Protein AF-A0A378NEY6-F1 (afdb_monomer)

pLDDT: mean 90.01, std 8.39, range [49.5, 96.0]

Structure (mmCIF, N/CA/C/O backbone):
data_AF-A0A378NEY6-F1
#
_entry.id   AF-A0A378NEY6-F1
#
loop_
_atom_site.group_PDB
_atom_site.id
_atom_site.type_symbol
_atom_site.label_atom_id
_atom_site.label_alt_id
_atom_site.label_comp_id
_atom_site.label_asym_id
_atom_site.label_entity_id
_atom_site.label_seq_id
_atom_site.pdbx_PDB_ins_code
_atom_site.Cartn_x
_atom_site.Cartn_y
_atom_site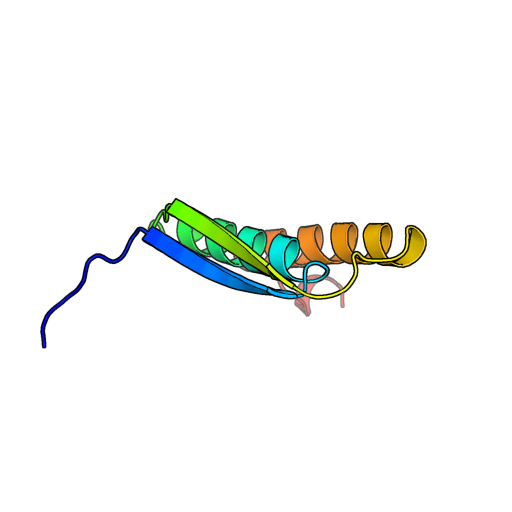.Cartn_z
_atom_site.occupancy
_atom_site.B_iso_or_equ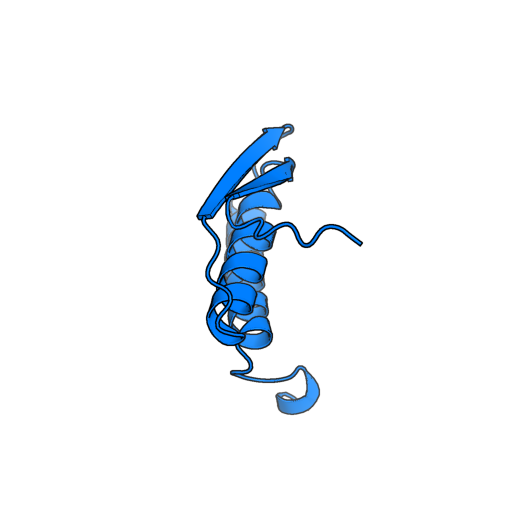iv
_atom_site.auth_seq_id
_atom_site.auth_comp_id
_atom_site.auth_asym_id
_atom_site.auth_atom_id
_atom_site.pdbx_PDB_model_num
ATOM 1 N N . MET A 1 1 ? -6.937 -9.173 27.315 1.00 49.50 1 MET A N 1
ATOM 2 C CA . MET A 1 1 ? -6.139 -8.763 26.140 1.00 49.50 1 MET A CA 1
ATOM 3 C C . MET A 1 1 ? -6.431 -7.291 25.896 1.00 49.50 1 MET A C 1
ATOM 5 O O . MET A 1 1 ? -7.600 -6.938 25.847 1.00 49.50 1 MET A O 1
ATOM 9 N N . GLN A 1 2 ? -5.418 -6.426 25.893 1.00 60.31 2 GLN A N 1
ATOM 10 C CA . GLN A 1 2 ? -5.616 -4.981 25.735 1.00 60.31 2 GLN A CA 1
ATOM 11 C C . GLN A 1 2 ? -5.935 -4.681 24.263 1.00 60.31 2 GLN A C 1
ATOM 13 O O . GLN A 1 2 ? -5.174 -5.074 23.380 1.00 60.31 2 GLN A O 1
ATOM 18 N N . THR A 1 3 ? -7.069 -4.036 23.989 1.00 58.62 3 THR A N 1
ATOM 19 C CA . THR A 1 3 ? -7.461 -3.675 22.621 1.00 58.62 3 THR A CA 1
ATOM 20 C C . THR A 1 3 ? -6.874 -2.312 22.281 1.00 58.62 3 THR A C 1
ATOM 22 O O . THR A 1 3 ? -7.317 -1.291 22.804 1.00 58.62 3 THR A O 1
ATOM 25 N N . TYR A 1 4 ? -5.873 -2.282 21.407 1.00 69.38 4 TYR A N 1
ATOM 26 C CA . TYR A 1 4 ? -5.303 -1.034 20.908 1.00 69.38 4 TYR A CA 1
ATOM 27 C C . TYR A 1 4 ? -6.085 -0.572 19.676 1.00 69.38 4 TYR A C 1
ATOM 29 O O . TYR A 1 4 ? -6.134 -1.272 18.668 1.00 69.38 4 TYR A O 1
ATOM 37 N N . ASN A 1 5 ? -6.684 0.621 19.733 1.00 76.56 5 ASN A N 1
ATOM 38 C CA . ASN A 1 5 ? -7.338 1.252 18.581 1.00 76.56 5 ASN A CA 1
ATOM 39 C C . ASN A 1 5 ? -6.299 1.961 17.692 1.00 76.56 5 ASN A C 1
ATOM 41 O O . ASN A 1 5 ? -6.321 3.183 17.526 1.00 76.56 5 ASN A O 1
ATOM 45 N N . GLY A 1 6 ? -5.322 1.195 17.204 1.00 84.69 6 GLY A N 1
ATOM 46 C CA . GLY A 1 6 ? -4.192 1.697 16.432 1.00 84.69 6 GLY A CA 1
ATOM 47 C C . GLY A 1 6 ? -4.626 2.196 15.058 1.00 84.69 6 GLY A C 1
ATOM 48 O O . GLY A 1 6 ? -4.682 1.426 14.108 1.00 84.69 6 GLY A O 1
ATOM 49 N N . LYS A 1 7 ? -4.905 3.497 14.947 1.00 91.38 7 LYS A N 1
ATOM 50 C CA . LYS A 1 7 ? -5.253 4.139 13.670 1.00 91.38 7 LYS A CA 1
ATOM 51 C C . LYS A 1 7 ? -4.084 4.829 12.982 1.00 91.38 7 LYS A C 1
ATOM 53 O O . LYS A 1 7 ? -4.238 5.234 11.842 1.00 91.38 7 LYS A O 1
ATOM 58 N N . LYS A 1 8 ? -2.939 4.969 13.651 1.00 94.50 8 LYS A N 1
ATOM 59 C CA . LYS A 1 8 ? -1.725 5.569 13.088 1.00 94.50 8 LYS A CA 1
ATOM 60 C C . LYS A 1 8 ? -0.757 4.463 12.708 1.00 94.50 8 LYS A C 1
ATOM 62 O O . LYS A 1 8 ? -0.329 3.706 13.577 1.00 94.50 8 LYS A O 1
ATOM 67 N N . VAL A 1 9 ? -0.439 4.362 11.425 1.00 93.06 9 VAL A N 1
ATOM 68 C CA . VAL A 1 9 ? 0.381 3.282 10.872 1.00 93.06 9 VAL A CA 1
ATOM 69 C C . VAL A 1 9 ? 1.566 3.882 10.123 1.00 93.06 9 VAL A C 1
ATOM 71 O O . VAL A 1 9 ? 1.388 4.732 9.257 1.00 93.06 9 VAL A O 1
ATOM 74 N N . LEU A 1 10 ? 2.774 3.413 10.436 1.00 93.50 10 LEU A N 1
ATOM 75 C CA . LEU A 1 10 ? 3.984 3.740 9.685 1.00 93.50 10 LEU A CA 1
ATOM 76 C C . LEU A 1 10 ? 4.336 2.570 8.762 1.00 93.50 10 LEU A C 1
ATOM 78 O O . LEU A 1 10 ? 4.715 1.495 9.228 1.00 93.50 10 LEU A O 1
ATOM 82 N N . GLY A 1 11 ? 4.211 2.770 7.453 1.00 91.19 11 GLY A N 1
ATOM 83 C CA . GLY A 1 11 ? 4.653 1.805 6.449 1.00 91.19 11 GLY A CA 1
ATOM 84 C C . GLY A 1 11 ? 6.163 1.888 6.231 1.00 91.19 11 GLY A C 1
ATOM 85 O O . GLY A 1 11 ? 6.677 2.953 5.898 1.00 91.19 11 GLY A O 1
ATOM 86 N N . ILE A 1 12 ? 6.876 0.770 6.375 1.00 92.69 12 ILE A N 1
ATOM 87 C CA . ILE A 1 12 ? 8.330 0.703 6.167 1.00 92.69 12 ILE A CA 1
ATOM 88 C C . ILE A 1 12 ? 8.627 -0.229 4.996 1.00 92.69 12 ILE A C 1
ATOM 90 O O . ILE A 1 12 ? 8.156 -1.365 4.963 1.00 92.69 12 ILE 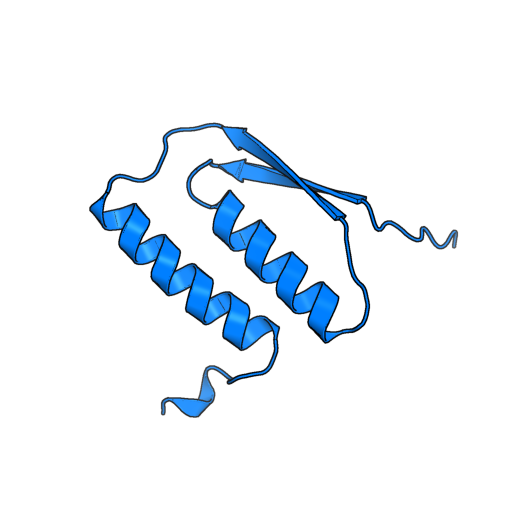A O 1
ATOM 94 N N . GLY A 1 13 ? 9.419 0.231 4.029 1.00 90.44 13 GLY A N 1
ATOM 95 C CA . GLY A 1 13 ? 9.782 -0.601 2.885 1.00 90.44 13 GLY A CA 1
ATOM 96 C C . GLY A 1 13 ? 10.746 0.053 1.904 1.00 90.44 13 GLY A C 1
ATOM 97 O O . GLY A 1 13 ? 11.415 1.040 2.191 1.00 90.44 13 GLY A O 1
ATOM 98 N N . THR A 1 14 ? 10.837 -0.509 0.705 1.00 93.19 14 THR A N 1
ATOM 99 C CA . THR A 1 14 ? 11.610 0.100 -0.386 1.00 93.19 14 THR A CA 1
ATOM 100 C C . THR A 1 14 ? 10.809 1.216 -1.055 1.00 93.19 14 THR A C 1
ATOM 102 O O . THR A 1 14 ? 9.606 1.031 -1.267 1.00 93.19 14 THR A O 1
ATOM 105 N N . LEU A 1 15 ? 11.469 2.288 -1.510 1.00 91.50 15 LEU A N 1
ATOM 106 C CA . LEU A 1 15 ? 10.824 3.405 -2.224 1.00 91.50 15 LEU A CA 1
ATOM 107 C C . LEU A 1 15 ? 9.945 2.956 -3.404 1.00 91.50 15 LEU A C 1
ATOM 109 O O . LEU A 1 15 ? 8.914 3.566 -3.661 1.00 91.50 15 LEU A O 1
ATOM 113 N N . GLN A 1 16 ? 10.310 1.870 -4.093 1.00 91.50 16 GLN A N 1
ATOM 114 C CA . GLN A 1 16 ? 9.521 1.329 -5.204 1.00 91.50 16 GLN A CA 1
ATOM 115 C C . GLN A 1 16 ? 8.138 0.795 -4.781 1.00 91.50 16 GLN A C 1
ATOM 117 O O . GLN A 1 16 ? 7.177 0.955 -5.525 1.00 91.50 16 GLN A O 1
ATOM 122 N N . HIS A 1 17 ? 8.026 0.143 -3.622 1.00 90.81 17 HIS A N 1
ATOM 123 C CA . HIS A 1 17 ? 6.829 -0.627 -3.250 1.00 90.81 17 HIS A CA 1
ATOM 124 C C . HIS A 1 17 ? 5.935 0.070 -2.222 1.00 90.81 17 HIS A C 1
ATOM 126 O O . HIS A 1 17 ? 4.762 -0.285 -2.100 1.00 90.81 17 HIS A O 1
ATOM 132 N N . ILE A 1 18 ? 6.472 1.049 -1.487 1.00 93.12 18 ILE A N 1
ATOM 133 C CA . ILE A 1 18 ? 5.727 1.793 -0.464 1.00 93.12 18 ILE A CA 1
ATOM 134 C C . ILE A 1 18 ? 4.424 2.391 -1.005 1.00 93.12 18 ILE A C 1
ATOM 136 O O . ILE A 1 18 ? 3.394 2.153 -0.376 1.00 93.12 18 ILE A O 1
ATOM 140 N N . PRO A 1 19 ? 4.405 3.086 -2.163 1.00 91.38 19 PRO A N 1
ATOM 141 C CA . PRO A 1 19 ? 3.168 3.680 -2.665 1.00 91.38 19 PRO A CA 1
ATOM 142 C C . PRO A 1 19 ? 2.041 2.653 -2.819 1.00 91.38 19 PRO A C 1
ATOM 144 O O . PRO A 1 19 ? 0.912 2.901 -2.400 1.00 91.38 19 PRO A O 1
ATOM 147 N N . ARG A 1 20 ? 2.368 1.462 -3.339 1.00 92.81 20 ARG A N 1
ATOM 148 C CA . ARG A 1 20 ? 1.418 0.360 -3.506 1.00 92.81 20 ARG A CA 1
ATOM 149 C C . ARG A 1 20 ? 0.909 -0.162 -2.170 1.00 92.81 20 ARG A C 1
ATOM 151 O O . ARG A 1 20 ? -0.298 -0.269 -1.980 1.00 92.81 20 ARG A O 1
ATOM 158 N N . ALA A 1 21 ? 1.821 -0.498 -1.258 1.00 92.56 21 ALA A N 1
ATOM 159 C CA . ALA A 1 21 ? 1.466 -1.065 0.040 1.00 92.56 21 ALA A CA 1
ATOM 160 C C . ALA A 1 21 ? 0.567 -0.110 0.842 1.00 92.56 21 ALA A C 1
ATOM 162 O O . ALA A 1 21 ? -0.474 -0.525 1.350 1.00 92.56 21 ALA A O 1
ATOM 163 N N . THR A 1 22 ? 0.925 1.176 0.879 1.00 94.50 22 THR A N 1
ATOM 164 C CA . THR A 1 22 ? 0.154 2.222 1.558 1.00 94.50 22 THR A CA 1
ATOM 165 C C . THR A 1 22 ? -1.227 2.402 0.931 1.00 94.50 22 THR A C 1
ATOM 167 O O . THR A 1 22 ? -2.225 2.435 1.648 1.00 94.50 22 THR A O 1
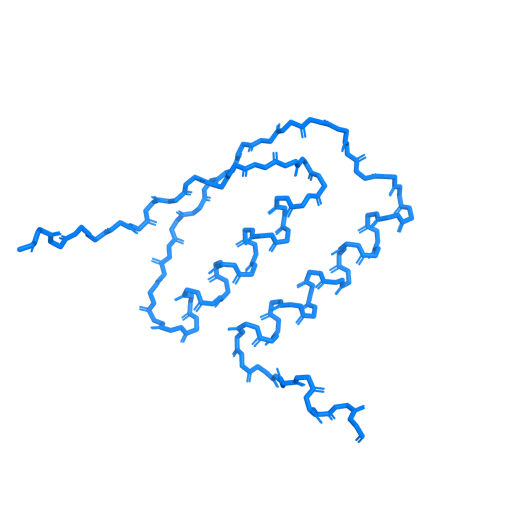ATOM 170 N N . ALA A 1 23 ? -1.316 2.478 -0.401 1.00 94.44 23 ALA A N 1
ATOM 171 C CA . ALA A 1 23 ? -2.595 2.666 -1.083 1.00 94.44 23 ALA A CA 1
ATOM 172 C C . ALA A 1 23 ? -3.546 1.479 -0.869 1.00 94.44 23 ALA A C 1
ATOM 174 O O . ALA A 1 23 ? -4.713 1.680 -0.539 1.00 94.44 23 ALA A O 1
ATOM 175 N N . VAL A 1 24 ? -3.044 0.247 -1.003 1.00 95.44 24 VAL A N 1
ATOM 176 C CA . VAL A 1 24 ? -3.841 -0.977 -0.824 1.00 95.44 24 VAL A CA 1
ATOM 177 C C . VAL A 1 24 ? -4.349 -1.095 0.606 1.00 95.44 24 VAL A C 1
ATOM 179 O O . VAL A 1 24 ? -5.538 -1.354 0.802 1.00 95.44 24 VAL A O 1
ATOM 182 N N . LEU A 1 25 ? -3.475 -0.875 1.595 1.00 95.06 25 LEU A N 1
ATOM 183 C CA . LEU A 1 25 ? -3.844 -0.968 3.004 1.00 95.06 25 LEU A CA 1
ATOM 184 C C . LEU A 1 25 ? -4.880 0.095 3.371 1.00 95.06 25 LEU A C 1
ATOM 186 O O . LEU A 1 25 ? -5.886 -0.233 3.991 1.00 95.06 25 LEU A O 1
ATOM 190 N N . LYS A 1 26 ? -4.677 1.347 2.943 1.00 95.12 26 LYS A N 1
ATOM 191 C CA . LYS A 1 26 ? -5.631 2.433 3.190 1.00 95.12 26 LYS A CA 1
ATOM 192 C C . LYS A 1 26 ? -6.979 2.174 2.513 1.00 95.12 26 LYS A C 1
ATOM 194 O O . LYS A 1 26 ? -8.008 2.384 3.148 1.00 95.12 26 LYS A O 1
ATOM 199 N N . GLY A 1 27 ? -6.976 1.697 1.267 1.00 94.88 27 GLY A N 1
ATOM 200 C CA . GLY A 1 27 ? -8.196 1.353 0.531 1.00 94.88 27 GLY A CA 1
ATOM 201 C C . GLY A 1 27 ? -8.983 0.230 1.206 1.00 94.88 27 GLY A C 1
ATOM 202 O O . GLY A 1 27 ? -10.180 0.375 1.440 1.00 94.88 27 GLY A O 1
ATOM 203 N N . TYR A 1 28 ? -8.300 -0.841 1.618 1.00 95.69 28 TYR A N 1
ATOM 204 C CA . TYR A 1 28 ? -8.925 -1.940 2.358 1.00 95.69 28 TYR A CA 1
ATOM 205 C C . TYR A 1 28 ? -9.491 -1.471 3.702 1.00 95.69 28 TYR A C 1
ATOM 207 O O . TYR A 1 28 ? -10.643 -1.738 4.028 1.00 95.69 28 TYR A O 1
ATOM 215 N N . ALA A 1 29 ? -8.695 -0.717 4.461 1.00 95.06 29 ALA A N 1
ATOM 216 C CA . ALA A 1 29 ? -9.073 -0.165 5.754 1.00 95.06 29 ALA A CA 1
ATOM 217 C C . ALA A 1 29 ? -10.333 0.715 5.649 1.00 95.06 29 ALA A C 1
ATOM 219 O O . ALA A 1 29 ? -11.245 0.601 6.466 1.00 95.06 29 ALA A O 1
ATOM 220 N N . GLN A 1 30 ? -10.430 1.544 4.606 1.00 94.31 30 GLN A N 1
ATOM 221 C CA . GLN A 1 30 ? -11.640 2.312 4.306 1.00 94.31 30 GLN A CA 1
ATOM 222 C C . GLN A 1 30 ? -12.829 1.409 3.960 1.00 94.31 30 GLN A C 1
ATOM 224 O O . GLN A 1 30 ? -13.913 1.621 4.498 1.00 94.31 30 GLN A O 1
ATOM 229 N N . HIS A 1 31 ? -12.625 0.401 3.110 1.00 95.50 31 HIS A N 1
ATOM 230 C CA . HIS A 1 31 ? -13.674 -0.526 2.684 1.00 95.50 31 HIS A CA 1
ATOM 231 C C . HIS A 1 31 ? -14.318 -1.277 3.860 1.00 95.50 31 HIS A C 1
ATOM 233 O O . HIS A 1 31 ? -15.538 -1.387 3.918 1.00 95.50 31 HIS A O 1
ATOM 239 N N . ILE A 1 32 ? -13.526 -1.714 4.845 1.00 95.25 32 ILE A N 1
ATOM 240 C CA . ILE A 1 32 ? -14.035 -2.419 6.036 1.00 95.25 32 ILE A CA 1
ATOM 241 C C . ILE A 1 32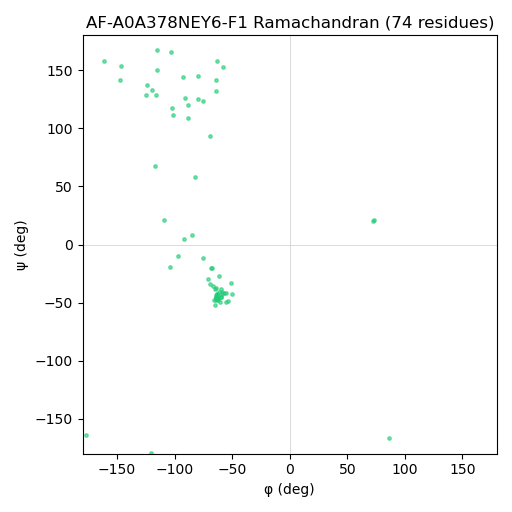 ? -14.518 -1.484 7.160 1.00 95.25 32 ILE A C 1
ATOM 243 O O . ILE A 1 32 ? -14.775 -1.939 8.274 1.00 95.25 32 ILE A O 1
ATOM 247 N N . GLY A 1 33 ? -14.602 -0.170 6.918 1.00 94.69 33 GLY A N 1
ATOM 248 C CA . GLY A 1 33 ? -15.045 0.804 7.923 1.00 94.69 33 GLY A CA 1
ATOM 249 C C . GLY A 1 33 ? -14.029 1.080 9.041 1.00 94.69 33 GLY A C 1
ATOM 250 O O . GLY A 1 33 ? -14.399 1.582 10.103 1.00 94.69 33 GLY A O 1
ATOM 251 N N . TYR A 1 34 ? -12.745 0.791 8.816 1.00 94.06 34 TYR A N 1
ATOM 252 C CA . TYR A 1 34 ? -11.648 1.020 9.760 1.00 94.06 34 TYR A CA 1
ATOM 253 C C . TYR A 1 34 ? -10.629 2.037 9.212 1.00 94.06 34 TYR A C 1
ATOM 255 O O . TYR A 1 34 ? -9.497 1.674 8.908 1.00 94.06 34 TYR A O 1
ATOM 263 N N . PRO A 1 35 ? -10.980 3.326 9.049 1.00 92.81 35 PRO A N 1
ATOM 264 C CA . PRO A 1 35 ? -10.068 4.299 8.457 1.00 92.81 35 PRO A CA 1
ATOM 265 C C . PRO A 1 35 ? -8.815 4.499 9.321 1.00 92.81 35 PRO A C 1
ATOM 267 O O . PRO A 1 35 ? -8.907 4.739 10.530 1.00 92.81 35 PRO A O 1
ATOM 270 N N . ILE A 1 36 ? -7.656 4.450 8.663 1.00 94.75 36 ILE A N 1
ATOM 271 C CA . ILE A 1 36 ? -6.331 4.657 9.254 1.00 94.75 36 ILE A CA 1
ATOM 272 C C . ILE A 1 36 ? -5.656 5.911 8.679 1.00 94.75 36 ILE A C 1
ATOM 274 O O . ILE A 1 36 ? -5.864 6.291 7.523 1.00 94.75 36 ILE A O 1
ATOM 278 N N . GLU A 1 37 ? -4.815 6.530 9.495 1.00 94.44 37 GLU A N 1
ATOM 279 C CA . GLU A 1 37 ? -3.812 7.517 9.117 1.00 94.44 37 GLU A CA 1
ATOM 280 C C . GLU A 1 37 ? -2.501 6.778 8.831 1.00 94.44 37 GLU A C 1
ATOM 282 O O . GLU A 1 37 ? -2.025 5.996 9.658 1.00 94.44 37 GLU A O 1
ATOM 287 N N . MET A 1 38 ? -1.934 7.003 7.647 1.00 91.94 38 MET A N 1
ATOM 288 C CA . MET A 1 38 ? -0.692 6.360 7.233 1.00 91.94 38 MET A CA 1
ATOM 289 C C . MET A 1 38 ? 0.382 7.390 6.941 1.00 91.94 38 MET A C 1
ATOM 291 O O . MET A 1 38 ? 0.150 8.321 6.172 1.00 91.94 38 MET A O 1
ATOM 295 N N . ASP A 1 39 ? 1.563 7.133 7.483 1.00 94.19 39 ASP A N 1
ATOM 296 C CA . ASP A 1 39 ? 2.818 7.709 7.024 1.00 94.19 39 ASP A CA 1
ATOM 297 C C . ASP A 1 39 ? 3.710 6.580 6.489 1.00 94.19 39 ASP A C 1
ATOM 299 O O . ASP A 1 39 ? 3.427 5.391 6.685 1.00 94.19 39 ASP A O 1
ATOM 303 N N . SER A 1 40 ? 4.785 6.917 5.788 1.00 92.31 40 SER A N 1
ATOM 304 C CA . SER A 1 40 ? 5.707 5.920 5.269 1.00 92.31 40 SER A CA 1
ATOM 305 C C . SER A 1 40 ? 7.142 6.404 5.211 1.00 92.31 40 SER A C 1
ATOM 307 O O . SER A 1 40 ? 7.421 7.529 4.806 1.00 92.31 40 SER A O 1
ATOM 309 N N . VAL A 1 41 ? 8.061 5.500 5.528 1.00 93.75 41 VAL A N 1
ATOM 310 C CA . VAL A 1 41 ? 9.502 5.713 5.402 1.00 93.75 41 VAL A CA 1
ATOM 311 C C . VAL A 1 41 ? 10.101 4.622 4.537 1.00 93.75 41 VAL A C 1
ATOM 313 O O . VAL A 1 41 ? 9.764 3.443 4.670 1.00 93.75 41 VAL A O 1
ATOM 316 N N . GLY A 1 42 ? 11.000 5.010 3.634 1.00 88.81 42 GLY A N 1
ATOM 317 C CA . GLY A 1 42 ? 11.588 4.060 2.708 1.00 88.81 42 GLY A CA 1
ATOM 318 C C . GLY A 1 42 ? 13.022 4.327 2.325 1.00 88.81 42 GLY A C 1
ATOM 319 O O . GLY A 1 42 ? 13.487 5.461 2.319 1.00 88.81 42 GLY A O 1
ATOM 320 N N . GLY A 1 43 ? 13.702 3.238 1.973 1.00 90.88 43 GLY A N 1
ATOM 321 C CA . GLY A 1 43 ? 15.069 3.244 1.465 1.00 90.88 43 GLY A CA 1
ATOM 322 C C . GLY A 1 43 ? 15.186 2.630 0.070 1.00 90.88 43 GLY A C 1
ATOM 323 O O . GLY A 1 43 ? 14.210 2.165 -0.529 1.00 90.88 43 GLY A O 1
ATOM 324 N N . GLY A 1 44 ? 16.413 2.594 -0.444 1.00 89.94 44 GLY A N 1
ATOM 325 C CA . GLY A 1 44 ? 16.725 2.029 -1.755 1.00 89.94 44 GLY A CA 1
ATOM 326 C C . GLY A 1 44 ? 16.545 3.021 -2.903 1.00 89.94 44 GLY A C 1
ATOM 327 O O . GLY A 1 44 ? 16.457 4.228 -2.699 1.00 89.94 44 GLY A O 1
ATOM 328 N N . LYS A 1 45 ? 16.546 2.505 -4.135 1.00 87.81 45 LYS A N 1
ATOM 329 C CA . LYS A 1 45 ? 16.437 3.327 -5.346 1.00 87.81 45 LYS A CA 1
ATOM 330 C C . LYS A 1 45 ? 14.973 3.457 -5.785 1.00 87.81 45 LYS A C 1
ATOM 332 O O . LYS A 1 45 ? 14.224 2.484 -5.660 1.00 87.81 45 LYS A O 1
ATOM 337 N N . PRO A 1 46 ? 14.563 4.616 -6.323 1.00 84.44 46 PRO A N 1
ATOM 338 C CA . PRO A 1 46 ? 13.266 4.741 -6.974 1.00 84.44 46 PRO A CA 1
ATOM 339 C C . PRO A 1 46 ? 13.190 3.829 -8.206 1.00 84.44 46 PRO A C 1
ATOM 341 O O . PRO A 1 46 ? 14.208 3.444 -8.789 1.00 84.44 46 PRO A O 1
ATOM 344 N N . ALA A 1 47 ? 11.969 3.489 -8.615 1.00 85.06 47 ALA A N 1
ATOM 345 C CA . ALA A 1 47 ? 11.751 2.719 -9.831 1.00 85.06 47 ALA A CA 1
ATOM 346 C C . ALA A 1 47 ? 12.222 3.506 -11.066 1.00 85.06 47 ALA A C 1
ATOM 348 O O . ALA A 1 47 ? 11.990 4.707 -11.185 1.00 85.06 47 ALA A O 1
ATOM 349 N N . THR A 1 48 ? 12.830 2.813 -12.032 1.00 90.69 48 THR A N 1
ATOM 350 C CA . THR A 1 48 ? 13.049 3.371 -13.378 1.00 90.69 48 THR A CA 1
ATOM 351 C C . THR A 1 48 ? 11.706 3.783 -14.002 1.00 90.69 48 THR A C 1
ATOM 353 O O . THR A 1 48 ? 10.719 3.098 -13.724 1.00 90.69 48 THR A O 1
ATOM 356 N N . PRO A 1 49 ? 11.643 4.769 -14.916 1.00 88.94 49 PRO A N 1
ATOM 357 C CA . PRO A 1 49 ? 10.378 5.259 -15.480 1.00 88.94 49 PRO A CA 1
ATOM 358 C C . PRO A 1 49 ? 9.440 4.165 -16.024 1.00 88.94 49 PRO A C 1
ATOM 360 O O . PRO A 1 49 ? 8.246 4.167 -15.728 1.00 88.94 49 PRO A O 1
ATOM 363 N N . GLY A 1 50 ? 9.978 3.171 -16.745 1.00 90.25 50 GLY A N 1
ATOM 364 C CA . GLY A 1 50 ? 9.185 2.041 -17.250 1.00 90.25 50 GLY A CA 1
ATOM 365 C C . GLY A 1 50 ? 8.568 1.189 -16.133 1.00 90.25 50 GLY A C 1
ATOM 366 O O . GLY A 1 50 ? 7.376 0.887 -16.161 1.00 90.25 50 GLY A O 1
ATOM 367 N N . LYS A 1 51 ? 9.355 0.868 -15.099 1.00 88.88 51 LYS A N 1
ATOM 368 C CA . LYS A 1 51 ? 8.871 0.151 -13.907 1.00 88.88 51 LYS A CA 1
ATOM 369 C C . LYS A 1 51 ? 7.887 0.986 -13.089 1.00 88.88 51 LYS A C 1
ATOM 371 O O . LYS A 1 51 ? 6.925 0.429 -12.584 1.00 88.88 51 LYS A O 1
ATOM 376 N N . ALA A 1 52 ? 8.078 2.302 -13.001 1.00 88.81 52 ALA A N 1
ATOM 377 C CA . ALA A 1 52 ? 7.172 3.193 -12.278 1.00 88.81 52 ALA A CA 1
ATOM 378 C C . ALA A 1 52 ? 5.756 3.175 -12.879 1.00 88.81 52 ALA A C 1
ATOM 380 O O . ALA A 1 52 ? 4.776 3.097 -12.141 1.00 88.81 52 ALA A O 1
ATOM 381 N N . LYS A 1 53 ? 5.639 3.161 -14.216 1.00 91.56 53 LYS A N 1
ATOM 382 C CA . LYS A 1 53 ? 4.341 3.031 -14.896 1.00 91.56 53 LYS A CA 1
ATOM 383 C C . LYS A 1 53 ? 3.663 1.691 -14.593 1.00 91.56 53 LYS A C 1
ATOM 385 O O . LYS A 1 53 ? 2.464 1.663 -14.329 1.00 91.56 53 LYS A O 1
ATOM 390 N N . ILE A 1 54 ? 4.424 0.595 -14.606 1.00 92.56 54 ILE A N 1
ATOM 391 C CA . ILE A 1 54 ? 3.907 -0.742 -14.273 1.00 92.56 54 ILE A CA 1
ATOM 392 C C . ILE A 1 54 ? 3.452 -0.793 -12.810 1.00 92.56 54 ILE A C 1
ATOM 394 O O . ILE A 1 54 ? 2.347 -1.249 -12.538 1.00 92.56 54 ILE A O 1
ATOM 398 N N . GLU A 1 55 ? 4.255 -0.277 -11.880 1.00 92.25 55 GLU A N 1
ATOM 399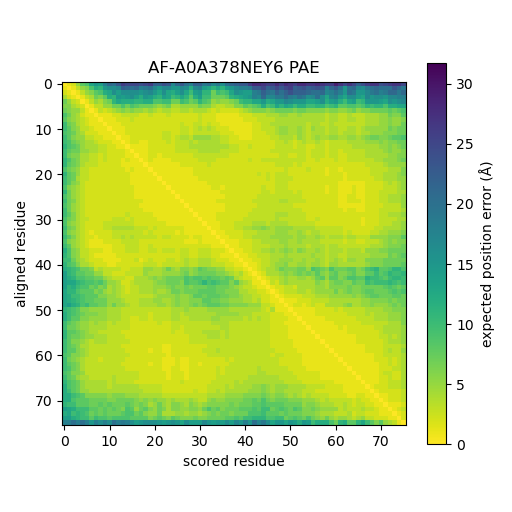 C CA . GLU A 1 55 ? 3.901 -0.202 -10.458 1.00 92.25 55 GLU A CA 1
ATOM 400 C C . GLU A 1 55 ? 2.630 0.619 -10.224 1.00 92.25 55 GLU A C 1
ATOM 402 O O . GLU A 1 55 ? 1.794 0.221 -9.415 1.00 92.25 55 GLU A O 1
ATOM 407 N N . ALA A 1 56 ? 2.430 1.719 -10.956 1.00 91.50 56 ALA A N 1
ATOM 408 C CA . ALA A 1 56 ? 1.213 2.522 -10.860 1.00 91.50 56 ALA A CA 1
ATOM 409 C C . ALA A 1 56 ? -0.035 1.743 -11.313 1.00 91.50 56 ALA A C 1
ATOM 411 O O . ALA A 1 56 ? -1.030 1.702 -10.589 1.00 91.50 56 ALA A O 1
ATOM 412 N N . LEU A 1 57 ? 0.031 1.070 -12.469 1.00 93.50 57 LEU A N 1
ATOM 413 C CA . LEU A 1 57 ? -1.067 0.229 -12.965 1.00 93.50 57 LEU A CA 1
ATOM 414 C C . LEU A 1 57 ? -1.356 -0.930 -12.008 1.00 93.50 57 LEU A C 1
ATOM 416 O O . LEU A 1 57 ? -2.507 -1.194 -11.663 1.00 93.50 57 LEU A O 1
ATOM 420 N N . TYR A 1 58 ? -0.304 -1.592 -11.531 1.00 92.19 58 TYR A N 1
ATOM 421 C CA . TYR A 1 58 ? -0.433 -2.690 -10.586 1.00 92.19 58 TYR A CA 1
ATOM 422 C C . TYR A 1 58 ? -1.016 -2.216 -9.250 1.00 92.19 58 TYR A C 1
ATOM 424 O O . TYR A 1 58 ? -1.850 -2.903 -8.663 1.00 92.19 58 TYR A O 1
ATOM 432 N N . THR A 1 59 ? -0.648 -1.019 -8.791 1.00 94.75 59 THR A N 1
ATOM 433 C CA . THR A 1 59 ? -1.239 -0.391 -7.603 1.00 94.75 59 THR A CA 1
ATOM 434 C C . THR A 1 59 ? -2.731 -0.161 -7.783 1.00 94.75 59 THR A C 1
ATOM 436 O O . THR A 1 59 ? -3.500 -0.584 -6.926 1.00 94.75 59 THR A O 1
ATOM 439 N N . TYR A 1 60 ? -3.148 0.434 -8.902 1.00 93.81 60 TYR A N 1
ATOM 440 C CA . TYR A 1 60 ? -4.562 0.672 -9.195 1.00 93.81 60 TYR A CA 1
ATOM 441 C C . TYR A 1 60 ? -5.387 -0.619 -9.127 1.00 93.81 60 TYR A C 1
ATOM 443 O O . TYR A 1 60 ? -6.387 -0.679 -8.413 1.00 93.81 60 TYR A O 1
ATOM 451 N N . VAL A 1 61 ? -4.918 -1.681 -9.791 1.00 94.12 61 VAL A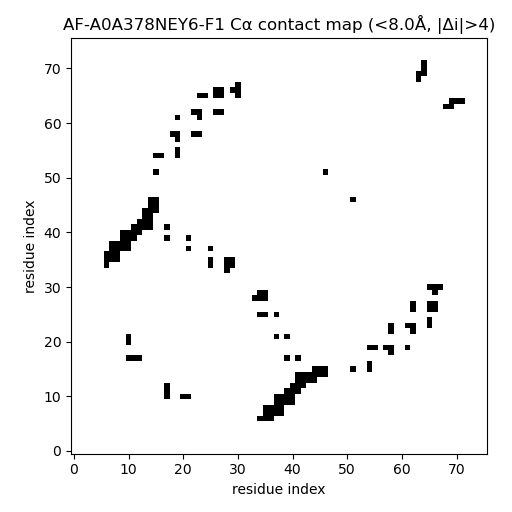 N 1
ATOM 452 C CA . VAL A 1 61 ? -5.588 -2.991 -9.787 1.00 94.12 61 VAL A CA 1
ATOM 453 C C . VAL A 1 61 ? -5.695 -3.558 -8.371 1.00 94.12 61 VAL A C 1
ATOM 455 O O . VAL A 1 61 ? -6.756 -4.035 -7.979 1.00 94.12 61 VAL A O 1
ATOM 458 N N . ASN A 1 62 ? -4.621 -3.504 -7.580 1.00 94.50 62 ASN A N 1
ATOM 459 C CA . ASN A 1 62 ? -4.644 -4.057 -6.224 1.00 94.50 62 ASN A CA 1
ATOM 460 C C . ASN A 1 62 ? -5.537 -3.251 -5.271 1.00 94.50 62 ASN A C 1
ATOM 462 O O . ASN A 1 62 ? -6.174 -3.852 -4.412 1.00 94.50 62 ASN A O 1
ATOM 466 N N . VAL A 1 63 ? -5.615 -1.927 -5.426 1.00 96.00 63 VAL A N 1
ATOM 467 C CA . VAL A 1 63 ? -6.533 -1.084 -4.643 1.00 96.00 63 VAL A CA 1
ATOM 468 C C . VAL A 1 63 ? -7.982 -1.406 -4.989 1.00 96.00 63 VAL A C 1
ATOM 470 O O . VAL A 1 63 ? -8.787 -1.636 -4.096 1.00 96.00 63 VAL A O 1
ATOM 473 N N . ALA A 1 64 ? -8.317 -1.485 -6.278 1.00 94.81 64 ALA A N 1
ATOM 474 C CA . ALA A 1 64 ? -9.674 -1.817 -6.701 1.00 94.81 64 ALA A CA 1
ATOM 475 C C . ALA A 1 64 ? -10.123 -3.184 -6.156 1.00 94.81 64 ALA A C 1
ATOM 477 O O . ALA A 1 64 ? -11.222 -3.308 -5.615 1.00 94.81 64 ALA A O 1
ATOM 478 N N . ARG A 1 65 ? -9.233 -4.184 -6.203 1.00 94.38 65 ARG A N 1
ATOM 479 C CA . ARG A 1 65 ? -9.472 -5.505 -5.603 1.00 94.38 65 ARG A CA 1
ATOM 480 C C . ARG A 1 65 ? -9.616 -5.448 -4.089 1.00 94.38 65 ARG A C 1
ATOM 482 O O . ARG A 1 65 ? -10.502 -6.094 -3.546 1.00 94.38 65 ARG A O 1
ATOM 489 N N . SER A 1 66 ? -8.765 -4.689 -3.397 1.00 94.88 66 SER A N 1
ATOM 490 C CA . SER A 1 66 ? -8.839 -4.585 -1.935 1.00 94.88 66 SER A CA 1
ATOM 491 C C . SER A 1 66 ? -10.094 -3.855 -1.456 1.00 94.88 66 SER A C 1
ATOM 493 O O . SER A 1 66 ? -10.510 -4.038 -0.319 1.00 94.88 66 SER A O 1
ATOM 495 N N . MET A 1 67 ? -10.726 -3.072 -2.327 1.00 95.50 67 MET A N 1
ATOM 496 C CA . MET A 1 67 ? -12.014 -2.426 -2.083 1.00 95.50 67 MET A CA 1
ATOM 497 C C . MET A 1 67 ? -13.218 -3.258 -2.556 1.00 95.50 67 MET A C 1
ATOM 499 O O . MET A 1 67 ? -14.342 -2.762 -2.512 1.00 95.50 67 MET A O 1
ATOM 503 N N . GLY A 1 68 ? -13.000 -4.487 -3.037 1.00 92.88 68 GLY A N 1
ATOM 504 C CA . GLY A 1 68 ? -14.070 -5.382 -3.479 1.00 92.88 68 GLY A CA 1
ATOM 505 C C . GLY A 1 68 ? -14.742 -4.980 -4.796 1.00 92.88 68 GLY A C 1
ATOM 506 O O . GLY A 1 68 ? -15.864 -5.403 -5.046 1.00 92.88 68 GLY A O 1
ATOM 507 N N . LEU A 1 69 ? -14.095 -4.161 -5.639 1.00 94.31 69 LEU A N 1
ATOM 508 C CA . LEU A 1 69 ? -14.658 -3.778 -6.943 1.00 94.31 69 LEU A CA 1
ATOM 509 C C . LEU A 1 69 ? -14.661 -4.932 -7.949 1.00 94.31 69 LEU A C 1
ATOM 511 O O . LEU A 1 69 ? -15.495 -4.948 -8.848 1.00 94.31 69 LEU A O 1
ATOM 515 N N . PHE A 1 70 ? -13.700 -5.845 -7.820 1.00 93.69 70 PHE A N 1
ATOM 516 C CA . PHE A 1 70 ? -13.613 -7.073 -8.600 1.00 93.69 70 PHE A CA 1
ATOM 517 C C . PHE A 1 70 ? -12.690 -8.078 -7.911 1.00 93.69 70 PHE A C 1
ATOM 519 O O . PHE A 1 70 ? -11.789 -7.719 -7.142 1.00 93.69 70 PHE A O 1
ATOM 526 N N . GLU A 1 71 ? -12.865 -9.345 -8.245 1.00 89.75 71 GLU A N 1
ATOM 527 C CA . GLU A 1 71 ? -11.992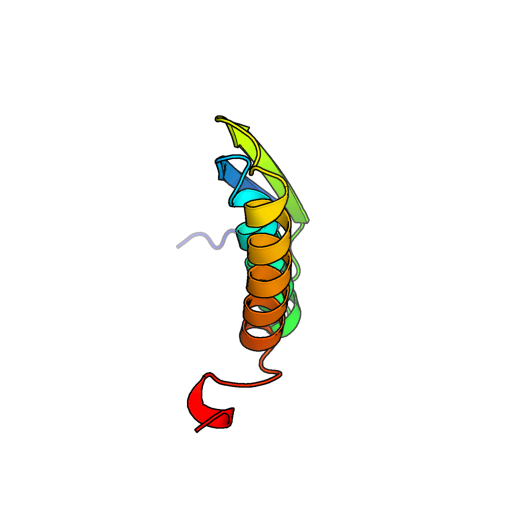 -10.443 -7.877 1.00 89.75 71 GLU A CA 1
ATOM 528 C C . GLU A 1 71 ? -11.109 -10.871 -9.054 1.00 89.75 71 GLU A C 1
ATOM 530 O O . GLU A 1 71 ? -11.328 -10.529 -10.213 1.00 89.75 71 GLU A O 1
ATOM 535 N N . LEU A 1 72 ? -10.070 -11.662 -8.768 1.00 84.31 72 LEU A N 1
ATOM 536 C CA . LEU A 1 72 ? -9.241 -12.240 -9.835 1.00 84.31 72 LEU A CA 1
ATOM 537 C C . LEU A 1 72 ? -10.063 -13.157 -10.762 1.00 84.31 72 LEU A C 1
ATOM 539 O O . LEU A 1 72 ? -9.695 -13.342 -11.919 1.00 84.31 72 LEU A O 1
ATOM 543 N N . GLY A 1 73 ? -11.147 -13.744 -10.244 1.00 88.56 73 GLY A N 1
ATOM 544 C CA . GLY A 1 73 ? -12.043 -14.619 -10.994 1.00 88.56 73 GLY A CA 1
ATOM 545 C C . GLY A 1 73 ? -12.837 -13.918 -12.096 1.00 88.56 73 GLY A C 1
ATOM 546 O O . GLY A 1 73 ? -13.247 -14.601 -13.027 1.00 88.56 73 GLY A O 1
ATOM 547 N N . ASP A 1 74 ? -12.985 -12.592 -12.041 1.00 89.00 74 ASP A N 1
ATOM 548 C CA . ASP A 1 74 ? -13.870 -11.837 -12.941 1.00 89.00 74 ASP A CA 1
ATOM 549 C C . ASP A 1 74 ? -13.321 -11.667 -14.369 1.00 89.00 74 ASP A C 1
ATOM 551 O O . ASP A 1 74 ? -14.045 -11.244 -15.265 1.00 89.00 74 ASP A O 1
ATOM 555 N N . PHE A 1 75 ? -12.044 -11.992 -14.602 1.00 83.69 75 PHE A N 1
ATOM 556 C CA . PHE A 1 75 ? -11.373 -11.853 -15.906 1.00 83.69 75 PHE A CA 1
ATOM 557 C C . PHE A 1 75 ? -11.077 -13.197 -16.587 1.00 83.69 75 PHE A C 1
ATOM 559 O O . PHE A 1 75 ? -10.147 -13.284 -17.393 1.00 83.69 75 PHE A O 1
ATOM 566 N N . LYS A 1 76 ? -11.800 -14.253 -16.206 1.00 73.06 76 LYS A N 1
ATOM 567 C CA . LYS A 1 76 ? -11.687 -15.588 -16.805 1.00 73.06 76 LYS A CA 1
ATOM 568 C C . LYS A 1 76 ? -12.636 -15.783 -17.978 1.00 73.06 76 LYS A C 1
ATOM 570 O O . LYS A 1 76 ? -13.759 -15.242 -17.923 1.00 73.06 76 LYS A O 1
#

Foldseek 3Di:
DDDDLAQEDEAEEAQACRVLVVLLVQLLCVLVVNHHDYDYDHDDDYDDPVSSVVSVVVSVVSSCVSNVVDDPVPVD

Mean predicted aligned error: 4.5 Å

Organism: Mannheimia haemolytica (NCBI:txid75985)

Nearest PDB structures (foldseek):
  8grh-assembly1_B  TM=4.943E-01  e=1.007E+00  Homo sapiens
  2egw-assembly1_B  TM=3.523E-01  e=1.007E+00  Aquifex aeolicus
  8vqk-assembly1_A  TM=3.513E-01  e=2.695E+00  Escherichia coli
  4yo7-assembly1_A  TM=2.806E-01  e=3.073E+00  Halalkalibacterium halodurans C-125

Sequence (76 aa):
MQTYNGKKVLGIGTLQHIPRATAVLKGYAQHIGYPIEMDSVGGGKPATPGKAKIEALYTYVNVARSMGLFELGDFK

Radius of gyration: 14.4 Å; Cα contacts (8 Å, |Δi|>4): 87; chains: 1; bounding box: 32×23×43 Å
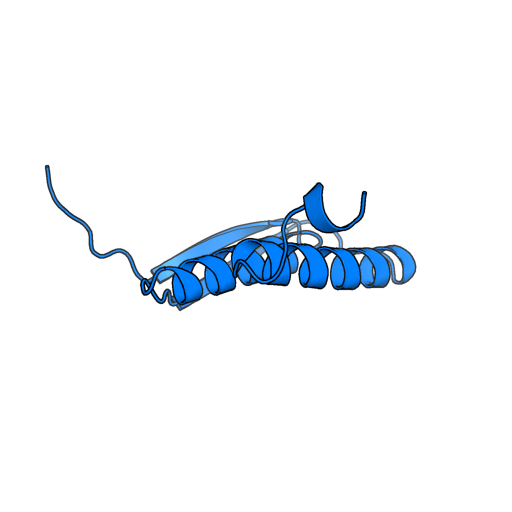
Solvent-accessible surface area (backbone atoms only — not comparable to full-atom values): 4482 Å² total; per-residue (Å²): 133,89,84,76,87,78,37,75,43,78,47,76,44,44,51,60,51,41,67,39,54,54,46,26,52,48,36,27,26,48,62,75,74,50,71,58,50,75,52,74,54,64,46,84,66,70,57,55,73,74,53,42,54,51,51,52,55,52,30,53,54,48,26,42,39,47,50,67,77,49,60,87,74,75,81,113

Secondary structure (DSSP, 8-state):
-------EEEEEEETTTHHHHHHHHHHHHHHTT---EEEEEEESPPPPHHHHHHHHHHHHHHHHHHTTS--GGGG-